Protein AF-A0A2V6T2B7-F1 (afdb_monomer_lite)

Secondary structure (DSSP, 8-state):
------HHHHHHHHH---S--------THHHHHHHHHHHHHHT---SS-HHHHHHHHHHHHHHHHHHHH----PSSPPTTSTTTT--PPPPP-

pLDDT: mean 80.47, std 17.39, range [36.06, 97.06]

Structure (mmCIF, N/CA/C/O backbone):
data_AF-A0A2V6T2B7-F1
#
_entry.id   AF-A0A2V6T2B7-F1
#
loop_
_atom_site.group_PDB
_atom_site.id
_atom_site.type_symbol
_atom_site.label_atom_id
_atom_site.label_alt_id
_atom_site.label_comp_id
_atom_site.label_asym_id
_atom_site.label_entity_id
_atom_site.label_seq_id
_atom_site.pdbx_PDB_ins_code
_atom_site.Cartn_x
_atom_site.Cartn_y
_atom_site.Cartn_z
_atom_site.occupancy
_atom_site.B_iso_or_equiv
_atom_site.auth_seq_id
_atom_site.auth_comp_id
_atom_site.auth_asym_id
_atom_site.auth_atom_id
_atom_site.pdbx_PDB_model_num
ATOM 1 N N . MET A 1 1 ? 38.469 -2.863 13.222 1.00 36.06 1 MET A N 1
ATOM 2 C CA . MET A 1 1 ? 37.072 -2.599 12.818 1.00 36.06 1 MET A CA 1
ATO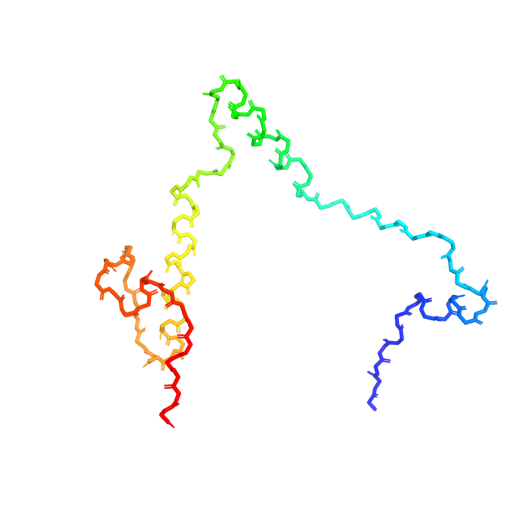M 3 C C . MET A 1 1 ? 36.197 -2.842 14.035 1.00 36.06 1 MET A C 1
ATOM 5 O O . MET A 1 1 ? 36.059 -3.984 14.445 1.00 36.06 1 MET A O 1
ATOM 9 N N . LEU A 1 2 ? 35.749 -1.762 14.681 1.00 38.88 2 LEU A N 1
ATOM 10 C CA . LEU A 1 2 ? 34.932 -1.786 15.896 1.00 38.88 2 LEU A CA 1
ATOM 11 C C . LEU A 1 2 ? 33.493 -2.193 15.548 1.00 38.88 2 LEU A C 1
ATOM 13 O O . LEU A 1 2 ? 32.798 -1.437 14.873 1.00 38.88 2 LEU A O 1
ATOM 17 N N . THR A 1 3 ? 33.031 -3.335 16.048 1.00 43.81 3 THR A N 1
ATOM 18 C CA . THR A 1 3 ? 31.601 -3.562 16.284 1.00 43.81 3 THR A CA 1
ATOM 19 C C . THR A 1 3 ? 31.305 -3.059 17.687 1.00 43.81 3 THR A C 1
ATOM 21 O O . THR A 1 3 ? 31.842 -3.589 18.657 1.00 43.81 3 THR A O 1
ATOM 24 N N . THR A 1 4 ? 30.514 -1.998 17.797 1.00 45.50 4 THR A N 1
ATOM 25 C CA . THR A 1 4 ? 30.034 -1.453 19.068 1.00 45.50 4 THR A CA 1
ATOM 26 C C . THR A 1 4 ? 29.374 -2.574 19.882 1.00 45.50 4 THR A C 1
ATOM 28 O O . THR A 1 4 ? 28.352 -3.089 19.433 1.00 45.50 4 THR A O 1
ATOM 31 N N . PRO A 1 5 ? 29.923 -2.994 21.037 1.00 52.12 5 PRO A N 1
ATOM 32 C CA . PRO A 1 5 ? 29.240 -3.949 21.898 1.00 52.12 5 PRO A CA 1
ATOM 33 C C . PRO A 1 5 ? 27.973 -3.273 22.415 1.00 52.12 5 PRO A C 1
ATOM 35 O O . PRO A 1 5 ? 28.021 -2.172 22.974 1.00 52.12 5 PRO A O 1
ATOM 38 N N . HIS A 1 6 ? 26.820 -3.890 22.179 1.00 64.75 6 HIS A N 1
ATOM 39 C CA . HIS A 1 6 ? 25.575 -3.389 22.729 1.00 64.75 6 HIS A CA 1
ATOM 40 C C . HIS A 1 6 ? 25.687 -3.527 24.250 1.00 64.75 6 HIS A C 1
ATOM 42 O O . HIS A 1 6 ? 25.880 -4.621 24.762 1.00 64.75 6 HIS A O 1
ATOM 48 N N . ALA A 1 7 ? 25.586 -2.413 24.981 1.00 56.59 7 ALA A N 1
ATOM 49 C CA . ALA A 1 7 ? 25.606 -2.360 26.446 1.00 56.59 7 ALA A CA 1
ATOM 50 C C . ALA A 1 7 ? 24.917 -3.539 27.186 1.00 56.59 7 ALA A C 1
ATOM 52 O O . ALA A 1 7 ? 25.457 -3.956 28.212 1.00 56.59 7 ALA A O 1
ATOM 53 N N . PRO A 1 8 ? 23.789 -4.119 26.713 1.00 59.50 8 PRO A N 1
ATOM 54 C CA . PRO A 1 8 ? 23.228 -5.332 27.314 1.00 59.50 8 PRO A CA 1
ATOM 55 C C . PRO A 1 8 ? 24.192 -6.526 27.408 1.00 59.50 8 PRO A C 1
ATOM 57 O O . PRO A 1 8 ? 24.174 -7.221 28.422 1.00 59.50 8 PRO A O 1
ATOM 60 N N . ASP A 1 9 ? 25.057 -6.752 26.420 1.00 66.62 9 ASP A N 1
ATOM 61 C CA . ASP A 1 9 ? 25.926 -7.937 26.361 1.00 66.62 9 ASP A CA 1
ATOM 62 C C . ASP A 1 9 ? 26.922 -7.979 27.532 1.00 66.62 9 ASP A C 1
ATOM 64 O O . ASP A 1 9 ? 27.179 -9.034 28.114 1.00 66.62 9 ASP A O 1
ATOM 68 N N . LEU A 1 10 ? 27.425 -6.810 27.944 1.00 62.31 10 LEU A N 1
ATOM 69 C CA . LEU A 1 10 ? 28.331 -6.677 29.089 1.00 62.31 10 LEU A CA 1
ATOM 70 C C . LEU A 1 10 ? 27.623 -6.909 30.430 1.00 62.31 10 LEU A C 1
ATOM 72 O O . LEU A 1 10 ? 28.228 -7.425 31.369 1.00 62.31 10 LEU A O 1
ATOM 76 N N . VAL A 1 11 ? 26.339 -6.560 30.527 1.00 63.19 11 VAL A N 1
ATOM 77 C CA . VAL A 1 11 ? 25.547 -6.733 31.753 1.00 63.19 11 VAL A CA 1
ATOM 78 C C . VAL A 1 11 ? 25.229 -8.213 31.994 1.00 63.19 11 VAL A C 1
ATOM 80 O O . VAL A 1 11 ? 25.353 -8.680 33.127 1.00 63.19 11 VAL A O 1
ATOM 83 N N . TYR A 1 12 ? 24.907 -8.978 30.944 1.00 57.12 12 TYR A N 1
ATOM 84 C CA . TYR A 1 1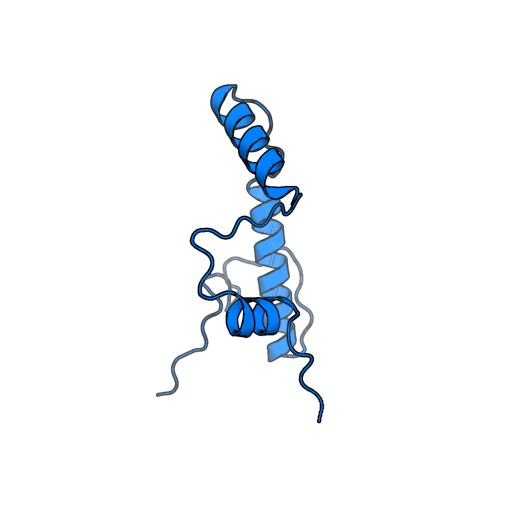2 ? 24.684 -10.428 31.057 1.00 57.12 12 TYR A CA 1
ATOM 85 C C . TYR A 1 12 ? 25.940 -11.202 31.463 1.00 57.12 12 TYR A C 1
ATOM 87 O O . TYR A 1 12 ? 25.839 -12.180 32.204 1.00 57.12 12 TYR A O 1
ATOM 95 N N . TYR A 1 13 ? 27.117 -10.758 31.013 1.00 58.38 13 TYR A N 1
ATOM 96 C CA . TYR A 1 13 ? 28.387 -11.395 31.363 1.00 58.38 13 TYR A CA 1
ATOM 97 C C . TYR A 1 13 ? 28.715 -11.272 32.860 1.00 58.38 13 TYR A C 1
ATOM 99 O O . TYR A 1 13 ? 29.275 -12.195 33.446 1.00 58.38 13 TYR A O 1
ATOM 107 N N . VAL A 1 14 ? 28.343 -10.154 33.494 1.00 68.06 14 VAL A N 1
ATOM 108 C CA . VAL A 1 14 ? 28.653 -9.880 34.909 1.00 68.06 14 VAL A CA 1
ATOM 109 C C . VAL A 1 14 ? 27.564 -10.383 35.864 1.00 68.06 14 VAL A C 1
ATOM 111 O O . VAL A 1 14 ? 27.885 -10.838 36.959 1.00 68.06 14 VAL A O 1
ATOM 114 N N . LEU A 1 15 ? 26.285 -10.307 35.481 1.00 69.19 15 LEU A N 1
ATOM 115 C CA . LEU A 1 15 ? 25.153 -10.538 36.396 1.00 69.19 15 LEU A CA 1
ATOM 116 C C . LEU A 1 15 ? 24.382 -11.846 36.142 1.00 69.19 15 LEU A C 1
ATOM 118 O O . LEU A 1 15 ? 23.475 -12.175 36.907 1.00 69.19 15 LEU A O 1
ATOM 122 N N . GLY A 1 16 ? 24.738 -12.601 35.097 1.00 67.06 16 GLY A N 1
ATOM 123 C CA . GLY A 1 16 ? 24.004 -13.793 34.669 1.00 67.06 16 GLY A CA 1
ATOM 124 C C . GLY A 1 16 ? 22.747 -13.473 33.839 1.00 67.06 16 GLY A C 1
ATOM 125 O O . GLY A 1 16 ? 22.415 -12.306 33.617 1.00 67.06 16 GLY A O 1
ATOM 126 N N . PRO A 1 17 ? 22.042 -14.501 33.322 1.00 65.06 17 PRO A N 1
ATOM 127 C CA . PRO A 1 17 ? 20.898 -14.313 32.432 1.00 65.06 17 PRO A CA 1
ATOM 128 C C . PRO A 1 17 ? 19.745 -13.601 33.151 1.00 65.06 17 PRO A C 1
ATOM 130 O O . PRO A 1 17 ? 19.257 -14.065 34.183 1.00 65.06 17 PRO A O 1
ATOM 133 N N . ALA A 1 18 ? 19.279 -12.479 32.593 1.00 64.88 18 ALA A N 1
ATOM 134 C CA . ALA A 1 18 ? 18.111 -11.783 33.123 1.00 64.88 18 ALA A CA 1
ATOM 135 C C . ALA A 1 18 ? 16.892 -12.713 33.078 1.00 64.88 18 ALA A C 1
ATOM 137 O O . ALA A 1 18 ? 16.546 -13.261 32.032 1.00 64.88 18 ALA A O 1
ATOM 138 N N . ARG A 1 19 ? 16.208 -12.854 34.217 1.00 62.72 19 ARG A N 1
ATOM 139 C CA . ARG A 1 19 ? 14.992 -13.674 34.331 1.00 62.72 19 ARG A CA 1
ATOM 140 C C . ARG A 1 19 ? 13.819 -13.108 33.513 1.00 62.72 19 ARG A C 1
ATOM 142 O O . ARG A 1 19 ? 12.895 -13.844 33.188 1.00 62.72 19 ARG A O 1
ATOM 149 N N . SER A 1 20 ? 13.863 -11.818 33.171 1.00 56.56 20 SER A N 1
ATOM 150 C CA . SER A 1 20 ? 12.926 -11.148 32.263 1.00 56.56 20 SER A CA 1
ATOM 151 C C . SER A 1 20 ? 13.536 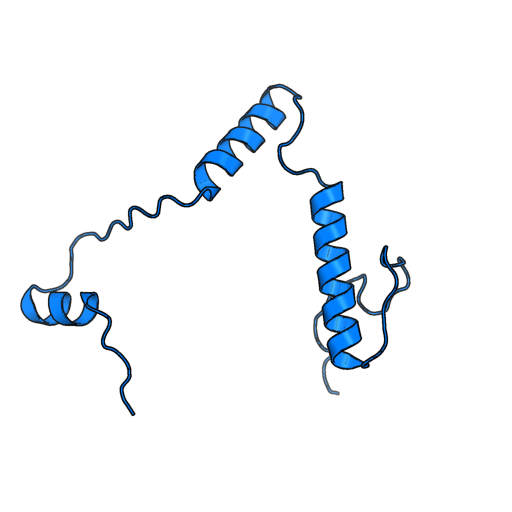-9.862 31.708 1.00 56.56 20 SER A C 1
ATOM 153 O O . SER A 1 20 ? 14.160 -9.108 32.454 1.00 56.56 20 SER A O 1
ATOM 155 N N . VAL A 1 21 ? 13.281 -9.573 30.433 1.00 55.81 21 VAL A N 1
ATOM 156 C CA . VAL A 1 21 ? 13.626 -8.302 29.782 1.00 55.81 21 VAL A CA 1
ATOM 157 C C . VAL A 1 21 ? 12.332 -7.665 29.295 1.00 55.81 21 VAL A C 1
ATOM 159 O O . VAL A 1 21 ? 11.565 -8.308 28.583 1.00 55.81 21 VAL A O 1
ATOM 162 N N . ALA A 1 22 ? 12.092 -6.407 29.655 1.00 58.88 22 ALA A N 1
ATOM 163 C CA . ALA A 1 22 ? 11.008 -5.610 29.094 1.00 58.88 22 ALA A CA 1
ATOM 164 C C . ALA A 1 22 ? 11.603 -4.373 28.422 1.00 58.88 22 ALA A C 1
ATOM 166 O O . ALA A 1 22 ? 12.321 -3.599 29.053 1.00 58.88 22 ALA A O 1
ATOM 167 N N . ALA A 1 23 ? 11.299 -4.182 27.141 1.00 47.72 23 ALA A N 1
ATOM 168 C CA . ALA A 1 23 ? 11.617 -2.955 26.429 1.00 47.72 23 ALA A CA 1
ATOM 169 C C . ALA A 1 23 ? 10.378 -2.056 26.437 1.00 47.72 23 ALA A C 1
ATOM 171 O O . ALA A 1 23 ? 9.373 -2.369 25.800 1.00 47.72 23 ALA A O 1
ATOM 172 N N . HIS A 1 24 ? 10.436 -0.930 27.148 1.00 54.38 24 HIS A N 1
ATOM 173 C CA . HIS A 1 24 ? 9.386 0.085 27.079 1.00 54.38 24 HIS A CA 1
ATOM 174 C C . HIS A 1 24 ? 9.631 0.980 25.857 1.00 54.38 24 HIS A C 1
ATOM 176 O O . HIS A 1 24 ? 10.081 2.118 25.965 1.00 54.38 24 HIS A O 1
ATOM 182 N N . MET A 1 25 ? 9.397 0.436 24.660 1.00 47.59 25 MET A N 1
ATOM 183 C CA . MET A 1 25 ? 9.424 1.237 23.441 1.00 47.59 25 MET A CA 1
ATOM 184 C C . MET A 1 25 ? 8.070 1.928 23.282 1.00 47.59 25 MET A C 1
ATOM 186 O O . MET A 1 25 ? 7.075 1.286 22.946 1.00 47.59 25 MET A O 1
ATOM 190 N N . ALA A 1 26 ? 8.032 3.243 23.499 1.00 54.28 26 ALA A N 1
ATOM 191 C CA . ALA A 1 26 ? 6.881 4.092 23.193 1.00 54.28 26 ALA A CA 1
ATOM 192 C C . ALA A 1 26 ? 6.715 4.242 21.669 1.00 54.28 26 ALA A C 1
ATOM 194 O O . ALA A 1 26 ? 6.871 5.317 21.094 1.00 54.28 26 ALA A O 1
ATOM 195 N N . THR A 1 27 ? 6.451 3.138 20.977 1.00 58.22 27 THR A N 1
ATOM 196 C CA . THR A 1 27 ? 6.119 3.165 19.555 1.00 58.22 27 THR A CA 1
ATOM 197 C C . THR A 1 27 ? 4.631 3.479 19.408 1.00 58.22 27 THR A C 1
ATOM 199 O O . THR A 1 27 ? 3.792 2.980 20.159 1.00 58.22 27 THR A O 1
ATOM 202 N N . ARG A 1 28 ? 4.261 4.298 18.413 1.00 67.38 28 ARG A N 1
ATOM 203 C CA . ARG A 1 28 ? 2.846 4.621 18.112 1.00 67.38 28 ARG A CA 1
ATOM 204 C C . ARG A 1 28 ? 2.029 3.413 17.625 1.00 67.38 28 ARG A C 1
ATOM 206 O O . ARG A 1 28 ? 0.846 3.558 17.314 1.00 67.38 28 ARG A O 1
ATOM 213 N N . VAL A 1 29 ? 2.649 2.238 17.550 1.00 71.06 29 VAL A N 1
ATOM 214 C CA . VAL A 1 29 ? 2.044 0.990 17.089 1.00 71.06 29 VAL A CA 1
ATOM 215 C C . VAL A 1 29 ? 0.866 0.604 17.988 1.00 71.06 29 VAL A C 1
ATOM 217 O O . VAL A 1 29 ? -0.230 0.382 17.478 1.00 71.06 29 VAL A O 1
ATOM 220 N N . ASN A 1 30 ? 1.036 0.653 19.315 1.00 79.31 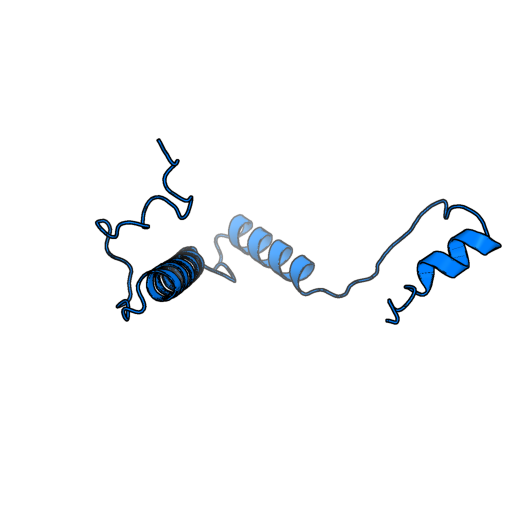30 ASN A N 1
ATOM 221 C CA . ASN A 1 30 ? -0.021 0.279 20.263 1.00 79.31 30 ASN A CA 1
ATOM 222 C C . ASN A 1 30 ? -1.284 1.161 20.127 1.00 79.31 30 ASN A C 1
ATOM 224 O O . ASN A 1 30 ? -2.361 0.612 19.884 1.00 79.31 30 ASN A O 1
ATOM 228 N N . PRO A 1 31 ? -1.193 2.509 20.164 1.00 86.94 31 PRO A N 1
ATOM 229 C CA . PRO A 1 31 ? -2.356 3.365 19.919 1.00 86.94 31 PRO A CA 1
ATOM 230 C C . PRO A 1 31 ? -3.024 3.168 18.552 1.00 86.94 31 PRO A C 1
ATOM 232 O O . PRO A 1 31 ? -4.215 3.428 18.411 1.00 86.94 31 PRO A O 1
ATOM 235 N N . THR A 1 32 ? -2.276 2.753 17.528 1.00 87.44 32 THR A N 1
ATOM 236 C CA . THR A 1 32 ? -2.826 2.560 16.177 1.00 87.44 32 THR A CA 1
ATOM 237 C C . THR A 1 32 ? -3.731 1.337 16.116 1.00 87.44 32 THR A C 1
ATOM 239 O O . THR A 1 32 ? -4.847 1.445 15.617 1.00 87.44 32 THR A O 1
ATOM 242 N N . PHE A 1 33 ? -3.307 0.209 16.693 1.00 89.25 33 PHE A N 1
ATOM 243 C CA . PHE A 1 33 ? -4.154 -0.984 16.775 1.00 89.25 33 PHE A CA 1
ATOM 244 C C . PHE A 1 33 ? -5.438 -0.731 17.561 1.00 89.25 33 PHE A C 1
ATOM 246 O O . PHE A 1 33 ? -6.504 -1.181 17.147 1.00 89.25 33 PHE A O 1
ATOM 253 N N . GLN A 1 34 ? -5.347 0.027 18.655 1.00 90.25 34 GLN A N 1
ATOM 254 C CA . GLN A 1 34 ? -6.511 0.350 19.470 1.00 90.25 34 GLN A CA 1
ATOM 255 C C . GLN A 1 34 ? -7.520 1.221 18.708 1.00 90.25 34 GLN A C 1
ATOM 257 O O . GLN A 1 34 ? -8.695 0.875 18.655 1.00 90.25 34 GLN A O 1
ATOM 262 N N . ARG A 1 35 ? -7.063 2.264 17.999 1.00 91.06 35 ARG A N 1
ATOM 263 C CA . ARG A 1 35 ? -7.948 3.076 17.141 1.00 91.06 35 ARG A CA 1
ATOM 264 C C . ARG A 1 35 ? -8.599 2.264 16.021 1.00 91.06 35 ARG A C 1
ATOM 266 O O . ARG A 1 35 ? -9.778 2.455 15.748 1.00 91.06 35 ARG A O 1
ATOM 273 N N . SER A 1 36 ? -7.857 1.355 15.387 1.00 90.25 36 SER A N 1
ATOM 274 C CA . SER A 1 36 ? -8.426 0.472 14.363 1.00 90.25 36 SER A CA 1
ATOM 275 C C . SER A 1 36 ? -9.477 -0.472 14.948 1.00 90.25 36 SER A C 1
ATOM 277 O O . SER A 1 36 ? -10.533 -0.651 14.350 1.00 90.25 36 SER A O 1
ATOM 279 N N . HIS A 1 37 ? -9.221 -1.049 16.125 1.00 92.88 37 HIS A N 1
ATOM 280 C CA . HIS A 1 37 ? -10.197 -1.880 16.829 1.00 92.88 37 HIS A CA 1
ATOM 281 C C . HIS A 1 37 ? -11.487 -1.106 17.131 1.00 92.88 37 HIS A C 1
ATOM 283 O O . HIS A 1 37 ? -12.581 -1.600 16.853 1.00 92.88 37 HIS A O 1
ATOM 289 N N . ASP A 1 38 ? -11.364 0.110 17.661 1.00 96.06 38 ASP A N 1
ATOM 290 C CA . ASP A 1 38 ? -12.513 0.926 18.052 1.00 96.06 38 ASP A CA 1
ATOM 291 C C . ASP A 1 38 ? -13.342 1.352 16.833 1.00 96.06 38 ASP A C 1
ATOM 293 O O . ASP A 1 38 ? -14.572 1.273 16.866 1.00 96.06 38 ASP A O 1
ATOM 297 N N . ALA A 1 39 ? -12.686 1.715 15.726 1.00 94.75 39 ALA A N 1
ATOM 298 C CA . ALA A 1 39 ? -13.342 2.000 14.450 1.00 94.75 39 ALA A CA 1
ATOM 299 C C . ALA A 1 39 ? -14.118 0.782 13.917 1.00 94.75 39 ALA A C 1
ATOM 301 O O . ALA A 1 39 ? -15.294 0.902 13.584 1.00 94.75 39 ALA A O 1
ATOM 302 N N . LEU A 1 40 ? -13.518 -0.414 13.931 1.00 93.69 40 LEU A N 1
ATOM 303 C CA . LEU A 1 40 ? -14.194 -1.647 13.503 1.00 93.69 40 LEU A CA 1
ATOM 304 C C . LEU A 1 40 ? -15.396 -2.005 14.388 1.00 93.69 40 LEU A C 1
ATOM 306 O O . LEU A 1 40 ? -16.409 -2.485 13.885 1.00 93.69 40 LEU A O 1
ATOM 310 N N . ARG A 1 41 ? -15.298 -1.776 15.702 1.00 97.06 41 ARG A N 1
ATOM 311 C CA . ARG A 1 41 ? -16.385 -2.045 16.659 1.00 97.06 41 ARG A CA 1
ATOM 312 C C . ARG A 1 41 ? -17.546 -1.068 16.529 1.00 97.06 41 ARG A C 1
ATOM 314 O O . ARG A 1 41 ? -18.691 -1.474 16.700 1.00 97.06 41 ARG A O 1
ATOM 321 N N . SER A 1 42 ? -17.245 0.202 16.281 1.00 95.06 42 SER A N 1
ATOM 322 C CA . SER A 1 42 ? -18.237 1.280 16.198 1.00 95.06 42 SER A CA 1
ATOM 323 C C . SER A 1 42 ? -18.783 1.506 14.786 1.00 95.06 42 SER A C 1
ATOM 325 O O . SER A 1 42 ? -19.759 2.234 14.632 1.00 95.06 42 SER A O 1
ATOM 327 N N . GLY A 1 43 ? -18.167 0.905 13.762 1.00 93.88 43 GLY A N 1
ATOM 328 C CA . GLY A 1 43 ? -18.426 1.247 12.361 1.00 93.88 43 GLY A CA 1
ATOM 329 C C . GLY A 1 43 ? -17.896 2.634 11.970 1.00 93.88 43 GLY A C 1
ATOM 330 O O . GLY A 1 43 ? -18.360 3.206 10.988 1.00 93.88 43 GLY A O 1
ATOM 331 N N . GLY A 1 44 ? -16.971 3.192 12.757 1.00 91.75 44 GLY A N 1
ATOM 332 C CA . GLY A 1 44 ? -16.343 4.485 12.508 1.00 91.75 44 GLY A CA 1
ATOM 333 C C . GLY A 1 44 ? -15.257 4.437 11.431 1.00 91.75 44 GLY A C 1
ATOM 334 O O . GLY A 1 44 ? -14.888 3.380 10.919 1.00 91.75 44 GLY A O 1
ATOM 335 N N . GLU A 1 45 ? -14.719 5.608 11.099 1.00 91.88 45 GLU A N 1
ATOM 336 C CA . GLU A 1 45 ? -13.650 5.739 10.109 1.00 91.88 45 GLU A CA 1
ATOM 337 C C . GLU A 1 45 ? -12.347 5.088 10.597 1.00 91.88 45 GLU A C 1
ATOM 339 O O . GLU A 1 45 ? -11.907 5.292 11.733 1.00 91.88 45 GLU A O 1
ATOM 344 N N . LEU A 1 46 ? -11.717 4.292 9.729 1.00 92.94 46 LEU A N 1
ATOM 345 C CA . LEU A 1 46 ? -10.426 3.690 10.034 1.00 92.94 46 LEU A CA 1
ATOM 346 C C . LEU A 1 46 ? -9.325 4.760 10.005 1.00 92.94 46 LEU A C 1
ATOM 348 O O . LEU A 1 46 ? -9.251 5.527 9.050 1.00 92.94 46 LEU A O 1
ATOM 352 N N . PRO A 1 47 ? -8.388 4.755 10.971 1.00 90.69 47 PRO A N 1
ATOM 353 C CA . PRO A 1 47 ? -7.259 5.688 10.968 1.00 90.69 47 PRO A CA 1
ATOM 354 C C . PRO A 1 47 ? -6.294 5.470 9.789 1.00 90.69 47 PRO A C 1
ATOM 356 O O . PRO A 1 47 ? -5.473 6.338 9.509 1.00 90.69 47 PRO A O 1
ATOM 359 N N . VAL A 1 48 ? -6.351 4.293 9.155 1.00 92.19 48 VAL A N 1
ATOM 360 C CA . VAL A 1 48 ? -5.661 3.936 7.911 1.00 92.19 48 VAL A CA 1
ATOM 361 C C . VAL A 1 48 ? -6.615 3.068 7.103 1.00 92.19 48 VAL A C 1
ATOM 363 O O . VAL A 1 48 ? -7.084 2.037 7.595 1.00 92.19 48 VAL A O 1
ATOM 366 N N . THR A 1 49 ? -6.912 3.475 5.875 1.00 92.81 49 THR A N 1
ATOM 367 C CA . THR A 1 49 ? -7.880 2.790 5.019 1.00 92.81 49 THR A CA 1
ATOM 368 C C . THR A 1 49 ? -7.225 1.690 4.181 1.00 92.81 49 THR A C 1
ATOM 370 O O . THR A 1 49 ? -6.004 1.629 4.011 1.00 92.81 49 THR A O 1
ATOM 373 N N . LEU A 1 50 ? -8.045 0.816 3.588 1.00 91.44 50 LEU A N 1
ATOM 374 C CA . LEU A 1 50 ? -7.556 -0.136 2.585 1.00 91.44 50 LEU A CA 1
ATOM 375 C C . LEU A 1 50 ? -7.043 0.567 1.318 1.00 91.44 50 LEU A C 1
ATOM 377 O O . LEU A 1 50 ? -6.161 0.029 0.652 1.00 91.44 50 LEU A O 1
ATOM 381 N N . ALA A 1 51 ? -7.554 1.762 1.002 1.00 94.25 51 ALA A N 1
ATOM 382 C CA . ALA A 1 51 ? -7.056 2.569 -0.109 1.00 94.25 51 ALA A CA 1
ATOM 383 C C . ALA A 1 51 ? -5.629 3.073 0.166 1.00 94.25 51 ALA A C 1
ATOM 385 O O . ALA A 1 51 ? -4.772 2.972 -0.711 1.00 94.25 51 ALA A O 1
ATOM 386 N N . ASP A 1 52 ? -5.339 3.500 1.399 1.00 95.06 52 ASP A N 1
ATOM 387 C CA . ASP A 1 52 ? -3.983 3.890 1.812 1.00 95.06 52 ASP A CA 1
ATOM 388 C C . ASP A 1 52 ? -3.018 2.701 1.736 1.00 95.06 52 ASP A C 1
ATOM 390 O O . ASP A 1 52 ? -1.917 2.805 1.190 1.00 95.06 52 ASP A O 1
ATOM 394 N N . ALA A 1 53 ? -3.453 1.536 2.231 1.00 92.94 53 ALA A N 1
ATOM 395 C CA . ALA A 1 53 ? -2.674 0.303 2.143 1.00 92.94 53 ALA A CA 1
ATOM 396 C C . ALA A 1 53 ? -2.400 -0.091 0.682 1.00 92.94 53 ALA A C 1
ATOM 398 O O . ALA A 1 53 ? -1.281 -0.484 0.341 1.00 92.94 53 ALA A O 1
ATOM 399 N N . ARG A 1 54 ? -3.399 0.056 -0.196 1.00 94.62 54 ARG A N 1
ATOM 400 C CA . ARG A 1 54 ? -3.257 -0.200 -1.630 1.00 94.62 54 ARG A CA 1
ATOM 401 C C . ARG A 1 54 ? -2.237 0.743 -2.265 1.00 94.62 54 ARG A C 1
ATOM 403 O O . ARG A 1 54 ? -1.314 0.254 -2.911 1.00 94.62 54 ARG A O 1
ATOM 410 N N . ALA A 1 55 ? -2.346 2.050 -2.036 1.00 95.62 55 ALA A N 1
ATOM 411 C CA . ALA A 1 55 ? -1.412 3.040 -2.573 1.00 95.62 55 ALA A CA 1
ATOM 412 C C . ALA A 1 55 ? 0.036 2.787 -2.108 1.00 95.62 55 ALA A C 1
ATOM 414 O O . ALA A 1 55 ? 0.974 2.888 -2.902 1.00 95.62 55 ALA A O 1
ATOM 415 N N . ALA A 1 56 ? 0.231 2.382 -0.848 1.00 95.75 56 ALA A N 1
ATOM 416 C CA . ALA A 1 56 ? 1.550 2.028 -0.323 1.00 95.75 56 ALA A CA 1
ATOM 417 C C . ALA A 1 56 ? 2.154 0.798 -1.028 1.00 95.75 56 ALA A C 1
ATOM 419 O O . ALA A 1 56 ? 3.331 0.805 -1.391 1.00 95.75 56 ALA A O 1
ATOM 420 N N . ILE A 1 57 ? 1.355 -0.248 -1.264 1.00 95.56 57 ILE A N 1
ATOM 421 C CA . ILE A 1 57 ? 1.802 -1.448 -1.990 1.00 95.56 57 ILE A CA 1
ATOM 422 C C . ILE A 1 57 ? 2.118 -1.115 -3.454 1.00 95.56 57 ILE A C 1
ATOM 424 O O . ILE A 1 57 ? 3.106 -1.614 -3.997 1.00 95.56 57 ILE A O 1
ATOM 428 N N . GLU A 1 58 ? 1.326 -0.257 -4.096 1.00 96.62 58 GLU A N 1
ATOM 429 C CA . GLU A 1 58 ? 1.577 0.202 -5.466 1.00 96.62 58 GLU A CA 1
ATOM 430 C C . GLU A 1 58 ? 2.883 0.990 -5.576 1.00 96.62 58 GLU A C 1
ATOM 432 O O . GLU A 1 58 ? 3.693 0.708 -6.461 1.00 96.62 58 GLU A O 1
ATOM 437 N N . LEU A 1 59 ? 3.144 1.898 -4.634 1.00 96.50 59 LEU A N 1
ATOM 438 C CA . LEU A 1 59 ? 4.403 2.635 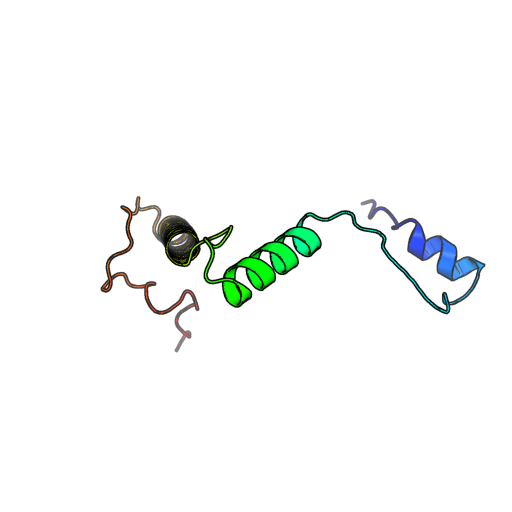-4.569 1.00 96.50 59 LEU A CA 1
ATOM 439 C C . LEU A 1 59 ? 5.600 1.692 -4.384 1.00 96.50 59 LEU A C 1
ATOM 441 O O . LEU A 1 59 ? 6.574 1.782 -5.129 1.00 96.50 59 LEU A O 1
ATOM 445 N N . CYS A 1 60 ? 5.529 0.754 -3.436 1.00 95.62 60 CYS A N 1
ATOM 446 C CA . CYS A 1 60 ? 6.584 -0.246 -3.245 1.00 95.62 60 CYS A CA 1
ATOM 447 C C . CYS A 1 60 ? 6.810 -1.088 -4.512 1.00 95.62 60 CYS A C 1
ATOM 449 O O . CYS A 1 60 ? 7.956 -1.340 -4.889 1.00 95.62 60 CYS A O 1
ATOM 451 N N . THR A 1 61 ? 5.733 -1.473 -5.204 1.00 95.50 61 THR A N 1
ATOM 452 C CA . THR A 1 61 ? 5.801 -2.213 -6.474 1.00 95.50 61 THR A CA 1
ATOM 453 C C . THR A 1 61 ? 6.509 -1.398 -7.557 1.00 95.50 61 THR A C 1
ATOM 455 O O . THR A 1 61 ? 7.409 -1.920 -8.218 1.00 95.50 61 THR A O 1
ATOM 458 N N . ALA A 1 62 ? 6.144 -0.121 -7.711 1.00 95.31 62 ALA A N 1
ATOM 459 C CA . ALA A 1 62 ? 6.761 0.805 -8.658 1.00 95.31 62 ALA A CA 1
ATOM 460 C C . ALA A 1 62 ? 8.261 0.968 -8.391 1.00 95.31 62 ALA A C 1
ATOM 462 O O . ALA A 1 62 ? 9.071 0.812 -9.303 1.00 95.31 62 ALA A O 1
ATOM 463 N N . LEU A 1 63 ? 8.641 1.216 -7.134 1.00 94.50 63 LEU A N 1
ATOM 464 C CA . LEU A 1 63 ? 10.038 1.372 -6.725 1.00 94.50 63 LEU A CA 1
ATOM 465 C C . LEU A 1 63 ? 10.853 0.115 -7.021 1.00 94.50 63 LEU A C 1
ATOM 467 O O . LEU A 1 63 ? 11.969 0.197 -7.533 1.00 94.50 63 LEU A O 1
ATOM 471 N N . TYR A 1 64 ? 10.294 -1.054 -6.726 1.00 93.31 64 TYR A N 1
ATOM 472 C CA . TYR A 1 64 ? 10.989 -2.312 -6.940 1.00 93.31 64 TYR A CA 1
ATOM 473 C C . TYR A 1 64 ? 11.149 -2.651 -8.427 1.00 93.31 64 TYR A C 1
ATOM 475 O O . TYR A 1 64 ? 12.194 -3.159 -8.838 1.00 93.31 64 TYR A O 1
ATOM 483 N N . HIS A 1 65 ? 10.148 -2.327 -9.250 1.00 92.62 65 HIS A N 1
ATOM 484 C CA . HIS A 1 65 ? 10.248 -2.440 -10.702 1.00 92.62 65 HIS A CA 1
ATOM 485 C C . HIS A 1 65 ? 11.290 -1.467 -11.270 1.00 92.62 65 HIS A C 1
ATOM 487 O O . HIS A 1 65 ? 12.223 -1.902 -11.944 1.00 92.62 65 HIS A O 1
ATOM 493 N N . ALA A 1 66 ? 11.202 -0.182 -10.913 1.00 94.31 66 ALA A N 1
ATOM 494 C CA . ALA A 1 66 ? 12.132 0.854 -11.354 1.00 94.31 66 ALA A CA 1
ATOM 495 C C . ALA A 1 66 ? 13.580 0.547 -10.946 1.00 94.31 66 ALA A C 1
ATOM 497 O O . ALA A 1 66 ? 14.501 0.746 -11.732 1.00 94.31 66 ALA A O 1
ATOM 498 N N . ALA A 1 67 ? 13.806 -0.014 -9.756 1.00 93.38 67 ALA A N 1
ATOM 499 C CA . ALA A 1 67 ? 15.137 -0.441 -9.330 1.00 93.38 67 ALA A CA 1
ATOM 500 C C . ALA A 1 67 ? 15.722 -1.562 -10.213 1.00 93.38 67 ALA A C 1
ATOM 502 O O . ALA A 1 67 ? 16.940 -1.637 -10.381 1.00 93.38 67 ALA A O 1
ATOM 503 N N . ARG A 1 68 ? 14.876 -2.431 -10.785 1.00 91.62 68 ARG A N 1
ATOM 504 C CA . ARG A 1 68 ? 15.294 -3.551 -11.645 1.00 91.62 68 ARG A CA 1
ATOM 505 C C . ARG A 1 68 ? 15.491 -3.147 -13.104 1.00 91.62 68 ARG A C 1
ATOM 507 O O . ARG A 1 68 ? 16.414 -3.652 -13.735 1.00 91.62 68 ARG A O 1
ATOM 514 N N . THR A 1 69 ? 14.636 -2.279 -13.640 1.00 92.88 69 THR A N 1
ATOM 515 C CA . THR A 1 69 ? 14.636 -1.921 -15.072 1.00 92.88 69 THR A CA 1
ATOM 516 C C . THR A 1 69 ? 15.271 -0.563 -15.357 1.00 92.88 69 THR A C 1
ATOM 518 O O . THR A 1 69 ? 15.670 -0.299 -16.485 1.00 92.88 69 THR A O 1
ATOM 521 N N . ARG A 1 70 ? 15.414 0.284 -14.330 1.00 94.88 70 ARG A N 1
ATOM 522 C CA . ARG A 1 70 ? 15.736 1.718 -14.432 1.00 94.88 70 ARG A CA 1
ATOM 523 C C . ARG A 1 70 ? 14.723 2.528 -15.241 1.00 94.88 70 ARG A C 1
ATOM 525 O O . ARG A 1 70 ? 15.057 3.599 -15.741 1.00 94.88 70 ARG A O 1
ATOM 532 N N . GLU A 1 71 ? 13.490 2.045 -15.335 1.00 92.81 71 GLU A N 1
ATOM 533 C CA . GLU A 1 71 ? 12.404 2.749 -16.011 1.00 92.81 71 GLU A CA 1
ATOM 534 C C . GLU A 1 71 ? 11.465 3.411 -14.992 1.00 92.81 71 GLU A C 1
ATOM 536 O O . GLU A 1 71 ? 11.176 2.818 -13.946 1.00 92.81 71 GLU A O 1
ATOM 541 N N . PRO A 1 72 ? 10.969 4.629 -15.273 1.00 91.50 72 PRO A N 1
ATOM 542 C CA . PRO A 1 72 ? 9.941 5.252 -14.452 1.00 91.50 72 PRO A CA 1
ATOM 543 C C . PRO A 1 72 ? 8.622 4.478 -14.569 1.00 91.50 72 PRO A C 1
ATOM 545 O O . PRO A 1 72 ? 8.241 4.035 -15.650 1.00 91.50 72 PRO A O 1
ATOM 548 N N . VAL A 1 73 ? 7.907 4.345 -13.451 1.00 94.69 73 VAL A N 1
ATOM 549 C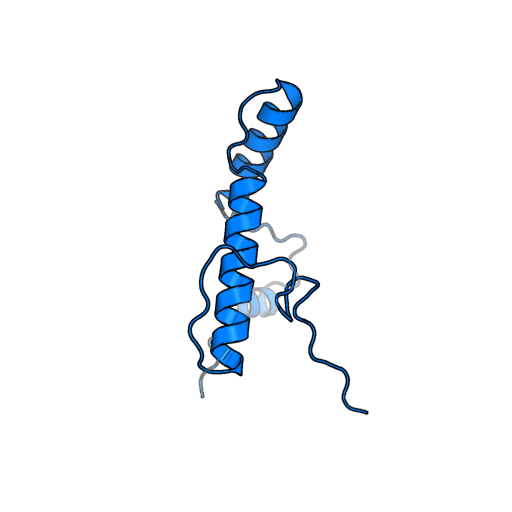 CA . VAL A 1 73 ? 6.615 3.650 -13.386 1.00 94.69 73 VAL A CA 1
ATOM 550 C C . VAL A 1 73 ? 5.533 4.644 -12.984 1.00 94.69 73 VAL A C 1
ATOM 552 O O . VAL A 1 73 ? 5.659 5.328 -11.968 1.00 94.69 73 VAL A O 1
ATOM 555 N N . SER A 1 74 ? 4.471 4.724 -13.782 1.00 94.12 74 SER A N 1
ATOM 556 C CA . SER A 1 74 ? 3.295 5.536 -13.468 1.00 94.12 74 SER A CA 1
ATOM 557 C C . SER A 1 74 ? 2.385 4.821 -12.471 1.00 94.12 74 SER A C 1
ATOM 559 O O . SER A 1 74 ? 2.208 3.606 -12.533 1.00 94.12 74 SER A O 1
ATOM 561 N N . LEU A 1 75 ? 1.802 5.598 -11.559 1.00 94.50 75 LEU A N 1
ATOM 562 C CA . LEU A 1 75 ? 0.804 5.139 -10.595 1.00 94.50 75 LEU A CA 1
ATOM 563 C C . LEU A 1 75 ? -0.607 5.576 -11.032 1.00 94.50 75 LEU A C 1
ATOM 565 O O . LEU A 1 75 ? -0.727 6.634 -11.658 1.00 94.50 75 LEU A O 1
ATOM 569 N N . PRO A 1 76 ? -1.667 4.828 -10.667 1.00 95.50 76 PRO A N 1
ATOM 570 C CA . PRO A 1 76 ? -1.653 3.558 -9.926 1.00 95.50 76 PRO A CA 1
ATOM 571 C C . PRO A 1 76 ? -1.132 2.382 -10.769 1.00 95.50 76 PRO A C 1
ATOM 573 O O . PRO A 1 76 ? -1.139 2.431 -11.998 1.00 95.50 76 PRO A O 1
ATOM 576 N N . ILE A 1 77 ? -0.675 1.313 -10.112 1.00 94.75 77 ILE A N 1
ATOM 577 C CA . ILE A 1 77 ? -0.179 0.118 -10.813 1.00 94.75 77 ILE A CA 1
ATOM 578 C C . ILE A 1 77 ? -1.345 -0.609 -11.496 1.00 94.75 77 ILE A C 1
ATOM 580 O O . ILE A 1 77 ? -2.273 -1.074 -10.830 1.00 94.75 77 ILE A O 1
ATOM 584 N N . ALA A 1 78 ? -1.257 -0.762 -12.818 1.00 92.50 78 ALA A N 1
ATOM 585 C CA . ALA A 1 78 ? -2.239 -1.491 -13.614 1.00 92.50 78 ALA A CA 1
ATOM 586 C C . ALA A 1 78 ? -2.239 -3.003 -13.308 1.00 92.50 78 ALA A C 1
ATOM 588 O O . ALA A 1 78 ? -1.220 -3.579 -12.920 1.00 92.50 78 ALA A O 1
ATOM 589 N N . ALA A 1 79 ? -3.394 -3.654 -13.479 1.00 92.44 79 ALA A N 1
ATOM 590 C CA . ALA A 1 79 ? -3.593 -5.072 -13.147 1.00 92.44 79 ALA A CA 1
ATOM 591 C C . ALA A 1 79 ? -2.724 -6.042 -13.969 1.00 92.44 79 ALA A C 1
ATOM 593 O O . ALA A 1 79 ? -2.449 -7.155 -13.527 1.00 92.44 79 ALA A O 1
ATOM 594 N N . ASP A 1 80 ? -2.281 -5.613 -15.146 1.00 93.31 80 ASP A N 1
ATOM 595 C CA . ASP A 1 80 ? -1.396 -6.330 -16.063 1.00 93.31 80 ASP A CA 1
ATOM 596 C C . ASP A 1 80 ? 0.099 -6.086 -15.786 1.00 93.31 80 ASP A C 1
ATOM 598 O O . ASP A 1 80 ? 0.957 -6.697 -16.428 1.00 93.31 80 ASP A O 1
ATOM 602 N N . HIS A 1 81 ? 0.442 -5.238 -14.809 1.00 92.56 81 HIS A N 1
ATOM 603 C CA . HIS A 1 81 ? 1.830 -4.972 -14.450 1.00 92.56 81 HIS A CA 1
ATOM 604 C C . HIS A 1 81 ? 2.539 -6.272 -14.012 1.00 92.56 81 HIS A C 1
ATOM 606 O O . HIS A 1 81 ? 2.008 -7.021 -13.187 1.00 92.56 81 HIS A O 1
ATOM 612 N N . PRO A 1 82 ? 3.782 -6.538 -14.464 1.00 92.06 82 PRO A N 1
ATOM 613 C CA . PRO A 1 82 ? 4.462 -7.825 -14.262 1.00 92.06 82 PRO A CA 1
ATOM 614 C C . PRO A 1 82 ? 4.674 -8.216 -12.792 1.00 92.06 82 PRO A C 1
ATOM 616 O O . PRO A 1 82 ? 4.909 -9.384 -12.491 1.00 92.06 82 PRO A O 1
ATOM 619 N N . LEU A 1 83 ? 4.618 -7.242 -11.881 1.00 92.62 83 LEU A N 1
ATOM 620 C CA . LEU A 1 83 ? 4.761 -7.429 -10.434 1.00 92.62 83 LEU A CA 1
ATOM 621 C C . LEU A 1 83 ? 3.449 -7.243 -9.650 1.00 92.62 83 LEU A C 1
ATOM 623 O O . LEU A 1 83 ? 3.488 -7.188 -8.423 1.00 92.62 83 LEU A O 1
ATOM 627 N N . TYR A 1 84 ? 2.296 -7.141 -10.325 1.00 92.44 84 TYR A N 1
ATOM 628 C CA . TYR A 1 84 ? 0.992 -6.950 -9.673 1.00 92.44 84 TYR A CA 1
ATOM 629 C C . TYR A 1 84 ? 0.640 -8.107 -8.726 1.00 92.44 84 TYR A C 1
ATOM 631 O O . TYR A 1 84 ? 0.133 -7.887 -7.629 1.00 92.44 84 TYR A O 1
ATOM 639 N N . GLY A 1 85 ? 0.948 -9.343 -9.134 1.00 91.19 85 GLY A N 1
ATOM 640 C CA . GLY A 1 85 ? 0.685 -10.559 -8.357 1.00 91.19 85 GLY A CA 1
ATOM 641 C C . GLY A 1 85 ? 1.759 -10.921 -7.325 1.00 91.19 85 GLY A C 1
ATOM 642 O O . GLY A 1 85 ? 1.612 -11.923 -6.631 1.00 91.19 85 GLY A O 1
ATOM 643 N N . GLY A 1 86 ? 2.847 -10.150 -7.223 1.00 90.44 86 GLY A N 1
ATOM 644 C CA . GLY A 1 86 ? 3.924 -10.414 -6.269 1.00 90.44 86 GLY A CA 1
ATOM 645 C C . GLY A 1 86 ? 5.314 -10.006 -6.758 1.00 90.44 86 GLY A C 1
ATOM 646 O O . GLY A 1 86 ? 5.543 -9.732 -7.934 1.00 90.44 86 GLY A O 1
ATOM 647 N N . TRP A 1 87 ? 6.266 -9.964 -5.822 1.00 89.81 87 TRP A N 1
ATOM 648 C CA . TRP A 1 87 ? 7.618 -9.427 -6.047 1.00 89.81 87 TRP A CA 1
ATOM 649 C C . TRP A 1 87 ? 8.722 -10.490 -6.072 1.00 89.81 87 TRP A C 1
ATOM 651 O O . TRP A 1 87 ? 9.894 -10.164 -6.287 1.00 89.81 87 TRP A O 1
ATOM 661 N N . GLN A 1 88 ? 8.371 -11.761 -5.861 1.00 86.38 88 GLN A N 1
ATOM 662 C CA . GLN A 1 88 ? 9.344 -12.849 -5.821 1.00 86.38 88 GLN A CA 1
ATOM 663 C C . GLN A 1 88 ? 10.143 -12.916 -7.139 1.00 86.38 88 GLN A C 1
ATOM 665 O O . GLN A 1 88 ? 9.573 -12.723 -8.217 1.00 86.38 88 GLN A O 1
ATOM 670 N N . PRO A 1 89 ? 11.469 -13.143 -7.089 1.00 78.44 89 PRO A N 1
ATOM 671 C CA . PRO A 1 89 ? 12.252 -13.394 -8.291 1.00 78.44 89 PRO A CA 1
ATOM 672 C C . PRO A 1 89 ? 11.699 -14.612 -9.033 1.00 78.44 89 PRO A C 1
ATOM 674 O O . PRO A 1 89 ? 11.318 -15.599 -8.407 1.00 78.44 89 PRO A O 1
ATOM 677 N N . ARG A 1 90 ? 11.698 -14.573 -10.369 1.00 69.44 90 ARG A N 1
ATOM 678 C CA . ARG A 1 90 ? 11.450 -15.791 -11.149 1.00 69.44 90 ARG A CA 1
ATOM 679 C C . ARG A 1 90 ? 12.533 -16.814 -10.804 1.00 69.44 90 ARG A C 1
ATOM 681 O O . ARG A 1 90 ? 13.715 -16.465 -10.802 1.00 69.44 90 ARG A O 1
ATOM 688 N N . ALA A 1 91 ? 12.126 -18.047 -10.501 1.00 70.69 91 ALA A N 1
ATOM 689 C CA . ALA A 1 91 ? 13.061 -19.145 -10.290 1.00 70.69 91 ALA A CA 1
ATOM 690 C C . ALA A 1 91 ? 13.964 -19.288 -11.525 1.00 70.69 91 ALA A C 1
ATOM 692 O O . ALA A 1 91 ? 13.492 -19.187 -12.661 1.00 70.69 91 ALA A O 1
ATOM 693 N N . ARG A 1 92 ? 15.270 -19.462 -11.298 1.00 55.06 92 ARG A N 1
ATOM 694 C CA . ARG A 1 92 ? 16.214 -19.790 -12.370 1.00 55.06 92 ARG A CA 1
ATOM 695 C C . ARG A 1 92 ? 15.955 -21.258 -12.774 1.00 55.06 92 ARG A C 1
ATOM 697 O O . ARG A 1 92 ? 15.735 -22.049 -11.856 1.00 55.06 92 ARG A O 1
ATOM 704 N N . PRO A 1 93 ? 15.902 -21.589 -14.078 1.00 60.56 93 PRO A N 1
ATOM 705 C CA . PRO A 1 93 ? 15.700 -22.963 -14.538 1.00 60.56 93 PRO A CA 1
ATOM 706 C C . PRO A 1 93 ? 16.804 -23.907 -14.055 1.00 60.56 93 PRO A C 1
ATOM 708 O O . PRO A 1 93 ? 17.929 -23.413 -13.792 1.00 60.56 93 PRO A O 1
#

Foldseek 3Di:
DDDDDDPVVVVCVVPNDDPDDDDPPPDCVVVLVVQQVVCVVVVHDRPADVVNVQQVVQVVQQVLVCVVPVDHDDPDDDCPHPQNVHDDDDDDD

Radius of gyration: 22.07 Å; chains: 1; bounding box: 56×29×52 Å

Sequence (93 aa):
MLTTPHAPDLVYYVLGPARSVAAHMATRVNPTFQRSHDALRSGGELPVTLADARAAIELCTALYHAARTREPVSLPIAADHPLYGGWQPRARP